Protein AF-0000000076528195 (afdb_homodimer)

Secondary structure (DSSP, 8-state):
--HHHHHHHHHHT--SSTT-TTS-HHHHHHHHHHHHHHHHHHHHHHHHHHHHHTT--HHHHHHHHTS-HHHHHHHHGGGGG-/--HHHHHHHHHHT--SSTT-TTS-HHHHHHHHHHHHHHHHHHHHHHHHHHHHHTT--HHHHHHHHTS-HHHHHHHHGGGGG-

pLDDT: mean 94.86, std 10.76, range [39.53, 98.81]

Structure (mmCIF, N/CA/C/O backbone):
data_AF-0000000076528195-model_v1
#
loop_
_entity.id
_entity.type
_entity.pdbx_description
1 polymer 'Helix-turn-helix domain-containing protein'
#
loop_
_atom_site.group_PDB
_atom_site.id
_atom_site.type_symbol
_atom_site.label_atom_id
_atom_site.label_alt_id
_atom_site.label_comp_id
_atom_site.label_asym_id
_atom_site.label_entity_id
_atom_site.label_seq_id
_atom_site.pdbx_PDB_ins_code
_atom_site.Cartn_x
_atom_site.Cartn_y
_atom_site.Cartn_z
_atom_site.occupancy
_atom_site.B_iso_or_equiv
_atom_site.auth_seq_id
_atom_site.auth_comp_id
_atom_site.auth_asym_id
_atom_site.auth_atom_id
_atom_site.pdbx_PDB_model_num
ATOM 1 N N . MET A 1 1 ? -16.047 10.703 -9.758 1 84.69 1 MET A N 1
ATOM 2 C CA . MET A 1 1 ? -15.016 9.75 -9.359 1 84.69 1 MET A CA 1
ATOM 3 C C . MET A 1 1 ? -14.578 9.992 -7.922 1 84.69 1 MET A C 1
ATOM 5 O O . MET A 1 1 ? -14.328 11.133 -7.523 1 84.69 1 MET A O 1
ATOM 9 N N . SER A 1 2 ? -14.617 8.875 -7.098 1 95.75 2 SER A N 1
ATOM 10 C CA . SER A 1 2 ? -14.18 8.992 -5.715 1 95.75 2 SER A CA 1
ATOM 11 C C . SER A 1 2 ? -12.68 8.758 -5.59 1 95.75 2 SER A C 1
ATOM 13 O O . SER A 1 2 ? -12.055 8.203 -6.496 1 95.75 2 SER A O 1
ATOM 15 N N . ALA A 1 3 ? -12.125 9.266 -4.465 1 95.69 3 ALA A N 1
ATOM 16 C CA . ALA A 1 3 ? -10.711 9.023 -4.199 1 95.69 3 ALA A CA 1
ATOM 17 C C . ALA A 1 3 ? -10.398 7.527 -4.238 1 95.69 3 ALA A C 1
ATOM 19 O O . ALA A 1 3 ? -9.352 7.121 -4.758 1 95.69 3 ALA A O 1
ATOM 20 N N . ASN A 1 4 ? -11.359 6.773 -3.68 1 97.44 4 ASN A N 1
ATOM 21 C CA . ASN A 1 4 ? -11.156 5.328 -3.637 1 97.44 4 ASN A CA 1
ATOM 22 C C . ASN A 1 4 ? -11.133 4.723 -5.039 1 97.44 4 ASN A C 1
ATOM 24 O O . ASN A 1 4 ? -10.32 3.85 -5.328 1 97.44 4 ASN A O 1
ATOM 28 N N . SER A 1 5 ? -12.016 5.148 -5.848 1 97.81 5 SER A N 1
ATOM 29 C CA . SER A 1 5 ? -12.07 4.625 -7.211 1 97.81 5 SER A CA 1
ATOM 30 C C . SER A 1 5 ? -10.82 5.008 -8 1 97.81 5 SER A C 1
ATOM 32 O O . SER A 1 5 ? -10.25 4.18 -8.711 1 97.81 5 SER A O 1
ATOM 34 N N . ALA A 1 6 ? -10.375 6.289 -7.883 1 98.06 6 ALA A N 1
ATOM 35 C CA . ALA A 1 6 ? -9.156 6.738 -8.555 1 98.06 6 ALA A CA 1
ATOM 36 C C . ALA A 1 6 ? -7.938 5.977 -8.039 1 98.06 6 ALA A C 1
ATOM 38 O O . ALA A 1 6 ? -7.043 5.633 -8.82 1 98.06 6 ALA A O 1
ATOM 39 N N . ALA A 1 7 ? -7.918 5.648 -6.746 1 98.75 7 ALA A N 1
ATOM 40 C CA . ALA A 1 7 ? -6.805 4.918 -6.148 1 98.75 7 ALA A CA 1
ATOM 41 C C . ALA A 1 7 ? -6.777 3.469 -6.629 1 98.75 7 ALA A C 1
ATOM 43 O O . ALA A 1 7 ? -5.707 2.891 -6.816 1 98.75 7 ALA A O 1
ATOM 44 N N . PHE A 1 8 ? -7.988 2.936 -6.77 1 98.62 8 PHE A N 1
ATOM 45 C CA . PHE A 1 8 ? -8.07 1.572 -7.277 1 98.62 8 PHE A CA 1
ATOM 46 C C . PHE A 1 8 ? -7.461 1.478 -8.672 1 98.62 8 PHE A C 1
ATOM 48 O O . PHE A 1 8 ? -6.637 0.598 -8.938 1 98.62 8 PHE A O 1
ATOM 55 N N . ASP A 1 9 ? -7.809 2.428 -9.547 1 98.31 9 ASP A N 1
ATOM 56 C CA . ASP A 1 9 ? -7.242 2.465 -10.891 1 98.31 9 ASP A CA 1
ATOM 57 C C . ASP A 1 9 ? -5.73 2.68 -10.844 1 98.31 9 ASP A C 1
ATOM 59 O O . ASP A 1 9 ? -4.988 2.055 -11.602 1 98.31 9 ASP A O 1
ATOM 63 N N . HIS A 1 10 ? -5.32 3.516 -9.961 1 98.75 10 HIS A N 1
ATOM 64 C CA . HIS A 1 10 ? -3.902 3.832 -9.836 1 98.75 10 HIS A CA 1
ATOM 65 C C . HIS A 1 10 ? -3.105 2.615 -9.367 1 98.75 10 HIS A C 1
ATOM 67 O O . HIS A 1 10 ? -2.137 2.219 -10.023 1 98.75 10 HIS A O 1
ATOM 73 N N . VAL A 1 11 ? -3.539 1.963 -8.328 1 98.81 11 VAL A N 1
ATOM 74 C CA . VAL A 1 11 ? -2.857 0.798 -7.77 1 98.81 11 VAL A CA 1
ATOM 75 C C . VAL A 1 11 ? -2.793 -0.312 -8.812 1 98.81 11 VAL A C 1
ATOM 77 O O . VAL A 1 11 ? -1.723 -0.867 -9.078 1 98.81 11 VAL A O 1
ATOM 80 N N . ASN A 1 12 ? -3.918 -0.512 -9.453 1 98.19 12 ASN A N 1
ATOM 81 C CA . ASN A 1 12 ? -4.016 -1.65 -10.359 1 98.19 12 ASN A CA 1
ATOM 82 C C . ASN A 1 12 ? -3.416 -1.33 -11.727 1 98.19 12 ASN A C 1
ATOM 84 O O . ASN A 1 12 ? -3.227 -2.225 -12.555 1 98.19 12 ASN A O 1
ATOM 88 N N . GLY A 1 13 ? -3.014 -0.11 -11.922 1 98.06 13 GLY A N 1
ATOM 89 C CA . GLY A 1 13 ? -2.342 0.296 -13.148 1 98.06 13 GLY A CA 1
ATOM 90 C C . GLY A 1 13 ? -0.852 0.018 -13.133 1 98.06 13 GLY A C 1
ATOM 91 O O . GLY A 1 13 ? -0.178 0.155 -14.156 1 98.06 13 GLY A O 1
ATOM 92 N N . PHE A 1 14 ? -0.29 -0.34 -11.977 1 98.5 14 PHE A N 1
ATOM 93 C CA . PHE A 1 14 ? 1.124 -0.688 -11.914 1 98.5 14 PHE A CA 1
ATOM 94 C C . PHE A 1 14 ? 1.359 -2.1 -12.438 1 98.5 14 PHE A C 1
ATOM 96 O O . PHE A 1 14 ? 0.885 -3.074 -11.852 1 98.5 14 PHE A O 1
ATOM 103 N N . ARG A 1 15 ? 2.051 -2.166 -13.523 1 97.19 15 ARG A N 1
ATOM 104 C CA . ARG A 1 15 ? 2.314 -3.439 -14.18 1 97.19 15 ARG A CA 1
ATOM 105 C C . ARG A 1 15 ? 3.797 -3.59 -14.508 1 97.19 15 ARG A C 1
ATOM 107 O O . ARG A 1 15 ? 4.301 -2.953 -15.438 1 97.19 15 ARG A O 1
ATOM 114 N N . TRP A 1 16 ? 4.43 -4.398 -13.805 1 97.25 16 TRP A N 1
ATOM 115 C CA . TRP A 1 16 ? 5.859 -4.64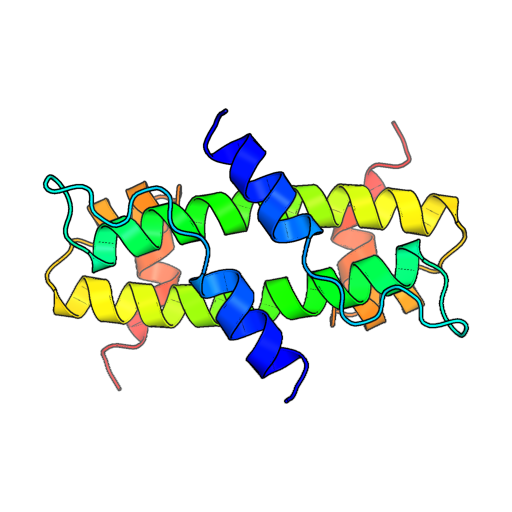5 -13.984 1 97.25 16 TRP A CA 1
ATOM 116 C C . TRP A 1 16 ? 6.113 -6.086 -14.406 1 97.25 16 TRP A C 1
ATOM 118 O O . TRP A 1 16 ? 6.871 -6.344 -15.344 1 97.25 16 TRP A O 1
ATOM 128 N N . ARG A 1 17 ? 5.445 -7.012 -13.75 1 96.69 17 ARG A N 1
ATOM 129 C CA . ARG A 1 17 ? 5.59 -8.43 -14.047 1 96.69 17 ARG A CA 1
ATOM 130 C C . ARG A 1 17 ? 4.453 -8.922 -14.938 1 96.69 17 ARG A C 1
ATOM 132 O O . ARG A 1 17 ? 4.535 -10.008 -15.523 1 96.69 17 ARG A O 1
ATOM 139 N N . GLN A 1 18 ? 3.402 -8.172 -15.008 1 94.5 18 GLN A N 1
ATOM 140 C CA . GLN A 1 18 ? 2.299 -8.594 -15.867 1 94.5 18 GLN A CA 1
ATOM 141 C C . GLN A 1 18 ? 2.748 -8.719 -17.312 1 94.5 18 GLN A C 1
ATOM 143 O O . GLN A 1 18 ? 3.488 -7.871 -17.828 1 94.5 18 GLN A O 1
ATOM 148 N N . GLY A 1 19 ? 2.396 -9.758 -17.969 1 92.69 19 GLY A N 1
ATOM 149 C CA . GLY A 1 19 ? 2.84 -10.07 -19.312 1 92.69 19 GLY A CA 1
ATOM 150 C C . GLY A 1 19 ? 3.994 -11.055 -19.344 1 92.69 19 GLY A C 1
ATOM 151 O O . GLY A 1 19 ? 4.418 -11.477 -20.422 1 92.69 19 GLY A O 1
ATOM 152 N N . ASP A 1 20 ? 4.562 -11.383 -18.203 1 94.75 20 ASP A N 1
ATOM 153 C CA . ASP A 1 20 ? 5.605 -12.406 -18.078 1 94.75 20 ASP A CA 1
ATOM 154 C C . ASP A 1 20 ? 5.051 -13.789 -18.406 1 94.75 20 ASP A C 1
ATOM 156 O O . ASP A 1 20 ? 4.203 -14.305 -17.672 1 94.75 20 ASP A O 1
ATOM 160 N N . PRO A 1 21 ? 5.469 -14.352 -19.484 1 94.31 21 PRO A N 1
ATOM 161 C CA . PRO A 1 21 ? 4.879 -15.625 -19.906 1 94.31 21 PRO A CA 1
ATOM 162 C C . PRO A 1 21 ? 5.215 -16.781 -18.969 1 94.31 21 PRO A C 1
ATOM 164 O O . PRO A 1 21 ? 4.609 -17.844 -19.062 1 94.31 21 PRO A O 1
ATOM 167 N N . SER A 1 22 ? 6.152 -16.609 -18.031 1 95.62 22 SER A N 1
ATOM 168 C CA . SER A 1 22 ? 6.551 -17.672 -17.109 1 95.62 22 SER A CA 1
ATOM 169 C C . SER A 1 22 ? 5.648 -17.719 -15.883 1 95.62 22 SER A C 1
ATOM 171 O O . SER A 1 22 ? 5.734 -18.641 -15.07 1 95.62 22 SER A O 1
ATOM 173 N N . LEU A 1 23 ? 4.738 -16.766 -15.773 1 96 23 LEU A N 1
ATOM 174 C CA . LEU A 1 23 ? 3.85 -16.656 -14.617 1 96 23 LEU A CA 1
ATOM 175 C C . LEU A 1 23 ? 2.389 -16.656 -15.062 1 96 23 LEU A C 1
ATOM 177 O O . LEU A 1 23 ? 2.057 -16.125 -16.125 1 96 23 LEU A O 1
ATOM 181 N N . ALA A 1 24 ? 1.558 -17.219 -14.188 1 95.88 24 ALA A N 1
ATOM 182 C CA . ALA A 1 24 ? 0.146 -16.875 -14.336 1 95.88 24 ALA A CA 1
ATOM 183 C C . ALA A 1 24 ? -0.077 -15.375 -14.133 1 95.88 24 ALA A C 1
ATOM 185 O O . ALA A 1 24 ? 0.576 -14.758 -13.289 1 95.88 24 ALA A O 1
ATOM 186 N N . GLU A 1 25 ? -1.05 -14.859 -14.906 1 97.12 25 GLU A N 1
ATOM 187 C CA . GLU A 1 25 ? -1.31 -13.43 -14.812 1 97.12 25 GLU A CA 1
ATOM 188 C C . GLU A 1 25 ? -1.661 -13.023 -13.383 1 97.12 25 GLU A C 1
ATOM 190 O O . GLU A 1 25 ? -1.22 -11.977 -12.906 1 97.12 25 GLU A O 1
ATOM 195 N N . SER A 1 26 ? -2.42 -13.852 -12.766 1 97.75 26 SER A N 1
ATOM 196 C CA . SER A 1 26 ? -2.814 -13.555 -11.391 1 97.75 26 SER A CA 1
ATOM 197 C C . SER A 1 26 ? -1.615 -13.594 -10.453 1 97.75 26 SER A C 1
ATOM 199 O O . SER A 1 26 ? -1.554 -12.836 -9.484 1 97.75 26 SER A O 1
ATOM 201 N N . GLU A 1 27 ? -0.693 -14.484 -10.68 1 98.19 27 GLU A N 1
ATOM 202 C CA . GLU A 1 27 ? 0.541 -14.562 -9.906 1 98.19 27 GLU A CA 1
ATOM 203 C C . GLU A 1 27 ? 1.412 -13.328 -10.125 1 98.19 27 GLU A C 1
ATOM 205 O O . GLU A 1 27 ? 1.947 -12.766 -9.172 1 98.19 27 GLU A O 1
ATOM 210 N N . ALA A 1 28 ? 1.527 -12.961 -11.391 1 98.44 28 ALA A N 1
ATOM 211 C CA . ALA A 1 28 ? 2.291 -11.758 -11.734 1 98.44 28 ALA A CA 1
ATOM 212 C C . ALA A 1 28 ? 1.718 -10.531 -11.039 1 98.44 28 ALA A C 1
ATOM 214 O O . ALA A 1 28 ? 2.465 -9.672 -10.562 1 98.44 28 ALA A O 1
ATOM 215 N N . ARG A 1 29 ? 0.402 -10.469 -11.008 1 98.62 29 ARG A N 1
ATOM 216 C CA . ARG A 1 29 ? -0.268 -9.359 -10.336 1 98.62 29 ARG A CA 1
ATOM 217 C C . ARG A 1 29 ? 0.106 -9.312 -8.859 1 98.62 29 ARG A C 1
ATOM 219 O O . ARG A 1 29 ? 0.3 -8.227 -8.305 1 98.62 29 ARG A O 1
ATOM 226 N N . LEU A 1 30 ? 0.238 -10.406 -8.25 1 98.75 30 LEU A N 1
ATOM 227 C CA . LEU A 1 30 ? 0.583 -10.453 -6.836 1 98.75 30 LEU A CA 1
ATOM 228 C C . LEU A 1 30 ? 2.008 -9.969 -6.605 1 98.75 30 LEU A C 1
ATOM 230 O O . LEU A 1 30 ? 2.287 -9.305 -5.605 1 98.75 30 LEU A O 1
ATOM 234 N N . TYR A 1 31 ? 2.92 -10.305 -7.52 1 98.62 31 TYR A N 1
ATOM 235 C CA . TYR A 1 31 ? 4.27 -9.758 -7.43 1 98.62 31 TYR A CA 1
ATOM 236 C C . TYR A 1 31 ? 4.25 -8.234 -7.484 1 98.62 31 TYR A C 1
ATOM 238 O O . TYR A 1 31 ? 4.91 -7.57 -6.684 1 98.62 31 TYR A O 1
ATOM 246 N N . ASP A 1 32 ? 3.484 -7.75 -8.438 1 98.75 32 ASP A N 1
ATOM 247 C CA . ASP A 1 32 ? 3.395 -6.305 -8.602 1 98.75 32 ASP A CA 1
ATOM 248 C C . ASP A 1 32 ? 2.814 -5.641 -7.359 1 98.75 32 ASP A C 1
ATOM 250 O O . ASP A 1 32 ? 3.338 -4.629 -6.887 1 98.75 32 ASP A O 1
ATOM 254 N N . LEU A 1 33 ? 1.794 -6.234 -6.773 1 98.81 33 LEU A N 1
ATOM 255 C CA . LEU A 1 33 ? 1.18 -5.688 -5.57 1 98.81 33 LEU A CA 1
ATOM 256 C C . LEU A 1 33 ? 2.121 -5.809 -4.375 1 98.81 33 LEU A C 1
ATOM 258 O O . LEU A 1 33 ? 2.127 -4.945 -3.494 1 98.81 33 LEU A O 1
ATOM 262 N N . GLY A 1 34 ? 2.875 -6.848 -4.352 1 98.56 34 GLY A N 1
ATOM 263 C CA . GLY A 1 34 ? 3.863 -7.012 -3.301 1 98.56 34 GLY A CA 1
ATOM 264 C C . GLY A 1 34 ? 4.906 -5.91 -3.285 1 98.56 34 GLY A C 1
ATOM 265 O O . GLY A 1 34 ? 5.25 -5.387 -2.223 1 98.56 34 GLY A O 1
ATOM 266 N N . VAL A 1 35 ? 5.398 -5.582 -4.434 1 98.56 35 VAL A N 1
ATOM 267 C CA . VAL A 1 35 ? 6.375 -4.508 -4.543 1 98.56 35 VAL A CA 1
ATOM 268 C C . VAL A 1 35 ? 5.742 -3.186 -4.121 1 98.56 35 VAL A C 1
ATOM 270 O O . VAL A 1 35 ? 6.359 -2.395 -3.404 1 98.56 35 VAL A O 1
ATOM 273 N N . LEU A 1 36 ? 4.488 -2.971 -4.551 1 98.81 36 LEU A N 1
ATOM 274 C CA . LEU A 1 36 ? 3.791 -1.755 -4.148 1 98.81 36 LEU A CA 1
ATOM 275 C C . LEU A 1 36 ? 3.625 -1.698 -2.633 1 98.81 36 LEU A C 1
ATOM 277 O O . LEU A 1 36 ? 3.775 -0.635 -2.025 1 98.81 36 LEU A O 1
ATOM 281 N N . ARG A 1 37 ? 3.291 -2.818 -2.062 1 98.56 37 ARG A N 1
ATOM 282 C CA . ARG A 1 37 ? 3.123 -2.873 -0.614 1 98.56 37 ARG A CA 1
ATOM 283 C C . ARG A 1 37 ? 4.391 -2.426 0.102 1 98.56 37 ARG A C 1
ATOM 285 O O . ARG A 1 37 ? 4.34 -1.591 1.008 1 98.56 37 ARG A O 1
ATOM 292 N N . SER A 1 38 ? 5.492 -2.961 -0.326 1 97.81 38 SER A N 1
ATOM 293 C CA . SER A 1 38 ? 6.77 -2.625 0.293 1 97.81 38 SER A CA 1
ATOM 294 C C . SER A 1 38 ? 7.094 -1.145 0.118 1 97.81 38 SER A C 1
ATOM 296 O O . SER A 1 38 ? 7.512 -0.479 1.068 1 97.81 38 SER A O 1
ATOM 298 N N . VAL A 1 39 ? 6.922 -0.623 -1.024 1 98.56 39 VAL A N 1
ATOM 299 C CA . VAL A 1 39 ? 7.258 0.761 -1.339 1 98.56 39 VAL A CA 1
ATOM 300 C C . VAL A 1 39 ? 6.285 1.704 -0.634 1 98.56 39 VAL A C 1
ATOM 302 O O . VAL A 1 39 ? 6.68 2.779 -0.174 1 98.56 39 VAL A O 1
ATOM 305 N N . LEU A 1 40 ? 5.008 1.317 -0.588 1 98.81 40 LEU A N 1
ATOM 306 C CA . LEU A 1 40 ? 4.027 2.137 0.113 1 98.81 40 LEU A CA 1
ATOM 307 C C . LEU A 1 40 ? 4.379 2.264 1.591 1 98.81 40 LEU A C 1
ATOM 309 O O . LEU A 1 40 ? 4.312 3.357 2.158 1 98.81 40 LEU A O 1
ATOM 313 N N . GLU A 1 41 ? 4.77 1.201 2.213 1 97.94 41 GLU A N 1
ATOM 314 C CA . GLU A 1 41 ? 5.199 1.239 3.609 1 97.94 41 GLU A CA 1
ATOM 315 C C . GLU A 1 41 ? 6.371 2.195 3.799 1 97.94 41 GLU A C 1
ATOM 317 O O . GLU A 1 41 ? 6.387 2.988 4.742 1 97.94 41 GLU A O 1
ATOM 322 N N . GLU A 1 42 ? 7.352 2.15 2.949 1 98.38 42 GLU A N 1
ATOM 323 C CA . GLU A 1 42 ? 8.492 3.061 2.988 1 98.38 42 GLU A CA 1
ATOM 324 C C . GLU A 1 42 ? 8.055 4.508 2.777 1 98.38 42 GLU A C 1
ATOM 326 O O . GLU A 1 42 ? 8.523 5.41 3.477 1 98.38 42 GLU A O 1
ATOM 331 N N . SER A 1 43 ? 7.195 4.699 1.794 1 98.69 43 SER A N 1
ATOM 332 C CA . SER A 1 43 ? 6.707 6.039 1.48 1 98.69 43 SER A CA 1
ATOM 333 C C . SER A 1 43 ? 5.961 6.645 2.662 1 98.69 43 SER A C 1
ATOM 335 O O . SER A 1 43 ? 6.086 7.844 2.936 1 98.69 43 SER A O 1
ATOM 337 N N . VAL A 1 44 ? 5.152 5.824 3.338 1 98.75 44 VAL A N 1
ATOM 338 C CA . VAL A 1 44 ? 4.414 6.305 4.5 1 98.75 44 VAL A CA 1
ATOM 339 C C . VAL A 1 44 ? 5.395 6.719 5.598 1 98.75 44 VAL A C 1
ATOM 341 O O . VAL A 1 44 ? 5.23 7.77 6.223 1 98.75 44 VAL A O 1
ATOM 344 N N . GLU A 1 45 ? 6.43 5.949 5.84 1 98.25 45 GLU A N 1
ATOM 345 C CA . GLU A 1 45 ? 7.434 6.289 6.848 1 98.25 45 GLU A CA 1
ATOM 346 C C . GLU A 1 45 ? 8.086 7.633 6.543 1 98.25 45 GLU A C 1
ATOM 348 O O . GLU A 1 45 ? 8.227 8.477 7.434 1 98.25 45 GLU A O 1
ATOM 353 N N . ILE A 1 46 ? 8.43 7.836 5.328 1 98.25 46 ILE A N 1
ATOM 354 C CA . ILE A 1 46 ? 9.062 9.078 4.895 1 98.25 46 ILE A CA 1
ATOM 355 C C . ILE A 1 46 ? 8.086 10.242 5.059 1 98.25 46 ILE A C 1
ATOM 357 O O . ILE A 1 46 ? 8.453 11.297 5.578 1 98.25 46 ILE A O 1
ATOM 361 N N . ALA A 1 47 ? 6.852 9.984 4.672 1 98.56 47 ALA A N 1
ATOM 362 C CA . ALA A 1 47 ? 5.824 11.023 4.738 1 98.56 47 ALA A CA 1
ATOM 363 C C . ALA A 1 47 ? 5.527 11.406 6.188 1 98.56 47 ALA A C 1
ATOM 365 O O . ALA A 1 47 ? 5.266 12.57 6.484 1 98.56 47 ALA A O 1
ATOM 366 N N . VAL A 1 48 ? 5.539 10.414 7.059 1 98.56 48 VAL A N 1
ATOM 367 C CA . VAL A 1 48 ? 5.309 10.695 8.469 1 98.56 48 VAL A CA 1
ATOM 368 C C . VAL A 1 48 ? 6.426 11.586 9.008 1 98.56 48 V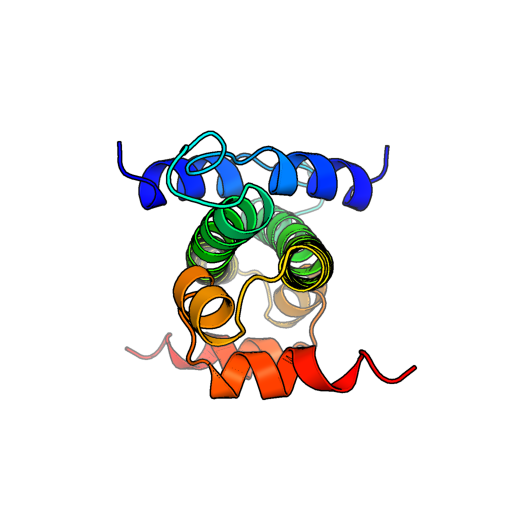AL A C 1
ATOM 370 O O . VAL A 1 48 ? 6.164 12.57 9.695 1 98.56 48 VAL A O 1
ATOM 373 N N . ALA A 1 49 ? 7.652 11.289 8.688 1 97.88 49 ALA A N 1
ATOM 374 C CA . ALA A 1 49 ? 8.789 12.094 9.117 1 97.88 49 ALA A CA 1
ATOM 375 C C . ALA A 1 49 ? 8.68 13.523 8.594 1 97.88 49 ALA A C 1
ATOM 377 O O . ALA A 1 49 ? 8.906 14.484 9.336 1 97.88 49 ALA A O 1
ATOM 378 N N . ASP A 1 50 ? 8.297 13.625 7.383 1 98.06 50 ASP A N 1
ATOM 379 C CA . ASP A 1 50 ? 8.125 14.938 6.777 1 98.06 50 ASP A CA 1
ATOM 380 C C . ASP A 1 50 ? 7.023 15.727 7.48 1 98.06 50 ASP A C 1
ATOM 382 O O . ASP A 1 50 ? 7.176 16.922 7.734 1 98.06 50 ASP A O 1
ATOM 386 N N . ALA A 1 51 ? 5.926 15.023 7.746 1 98.44 51 ALA A N 1
ATOM 387 C CA . ALA A 1 51 ? 4.801 15.664 8.414 1 98.44 51 ALA A CA 1
ATOM 388 C C . ALA A 1 51 ? 5.191 16.141 9.812 1 98.44 51 ALA A C 1
ATOM 390 O O . ALA A 1 51 ? 4.84 17.25 10.219 1 98.44 51 ALA A O 1
ATOM 391 N N . ARG A 1 52 ? 5.918 15.344 10.453 1 98.06 52 ARG A N 1
ATOM 392 C CA . ARG A 1 52 ? 6.387 15.727 11.781 1 98.06 52 ARG A CA 1
ATOM 393 C C . ARG A 1 52 ? 7.293 16.953 11.711 1 98.06 52 ARG A C 1
ATOM 395 O O . ARG A 1 52 ? 7.156 17.875 12.516 1 98.06 52 ARG A O 1
ATOM 402 N N . ALA A 1 53 ? 8.156 16.938 10.742 1 97 53 ALA A N 1
ATOM 403 C CA . ALA A 1 53 ? 9.062 18.062 10.547 1 97 53 ALA A CA 1
ATOM 404 C C . ALA A 1 53 ? 8.281 19.344 10.25 1 97 5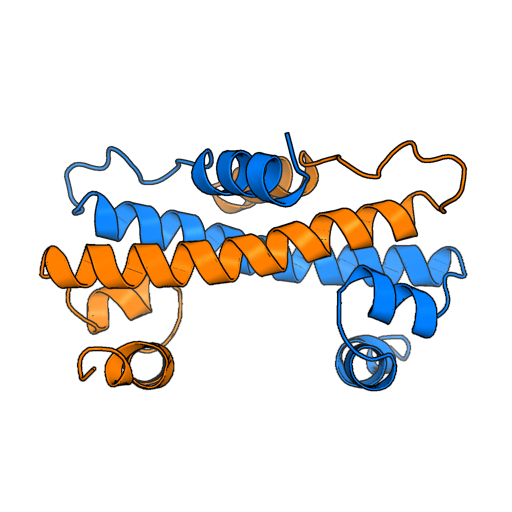3 ALA A C 1
ATOM 406 O O . ALA A 1 53 ? 8.703 20.438 10.641 1 97 53 ALA A O 1
ATOM 407 N N . ASP A 1 54 ? 7.105 19.156 9.711 1 97 54 ASP A N 1
ATOM 408 C CA . ASP A 1 54 ? 6.254 20.281 9.336 1 97 54 ASP A CA 1
ATOM 409 C C . ASP A 1 54 ? 5.328 20.672 10.484 1 97 54 ASP A C 1
ATOM 411 O O . ASP A 1 54 ? 4.484 21.562 10.328 1 97 54 ASP A O 1
ATOM 415 N N . GLY A 1 55 ? 5.461 19.906 11.57 1 97.06 55 GLY A N 1
ATOM 416 C CA . GLY A 1 55 ? 4.688 20.266 12.75 1 97.06 55 GLY A CA 1
ATOM 417 C C . GLY A 1 55 ? 3.314 19.609 12.773 1 97.06 55 GLY A C 1
ATOM 418 O O . GLY A 1 55 ? 2.488 19.938 13.633 1 97.06 55 GLY A O 1
ATOM 419 N N . VAL A 1 56 ? 3.08 18.797 11.859 1 98.19 56 VAL A N 1
ATOM 420 C CA . VAL A 1 56 ? 1.804 18.094 11.883 1 98.19 56 VAL A CA 1
ATOM 421 C C . VAL A 1 56 ? 1.72 17.203 13.125 1 98.19 56 VAL A C 1
ATOM 423 O O . VAL A 1 56 ? 2.676 16.5 13.461 1 98.19 56 VAL A O 1
ATOM 426 N N . THR A 1 57 ? 0.555 17.25 13.789 1 97.81 57 THR A N 1
ATOM 427 C CA . THR A 1 57 ? 0.42 16.531 15.055 1 97.81 57 THR A CA 1
ATOM 428 C C . THR A 1 57 ? 0.216 15.039 14.805 1 97.81 57 THR A C 1
ATOM 430 O O . THR A 1 57 ? -0.245 14.641 13.734 1 97.81 57 THR A O 1
ATOM 433 N N . TRP A 1 58 ? 0.525 14.25 15.742 1 97.88 58 TRP A N 1
ATOM 434 C CA . TRP A 1 58 ? 0.263 12.82 15.688 1 97.88 58 TRP A CA 1
ATOM 435 C C . TRP A 1 58 ? -1.224 12.547 15.484 1 97.88 58 TRP A C 1
ATOM 437 O O . TRP A 1 58 ? -1.598 11.586 14.797 1 97.88 58 TRP A O 1
ATOM 447 N N . ALA A 1 59 ? -2.055 13.367 16.078 1 98.06 59 ALA A N 1
ATOM 448 C CA . ALA A 1 59 ? -3.498 13.219 15.906 1 98.06 59 ALA A CA 1
ATOM 449 C C . ALA A 1 59 ? -3.896 13.375 14.445 1 98.06 59 ALA A C 1
ATOM 451 O O . ALA A 1 59 ? -4.656 12.562 13.906 1 98.06 59 ALA A O 1
ATOM 452 N N . LYS A 1 60 ? -3.34 14.352 13.836 1 98.12 60 LYS A N 1
ATOM 453 C CA . LYS A 1 60 ? -3.637 14.609 12.43 1 98.12 60 LYS A CA 1
ATOM 454 C C . LYS A 1 60 ? -3.061 13.516 11.539 1 98.12 60 LYS A C 1
ATOM 456 O O . LYS A 1 60 ? -3.676 13.133 10.539 1 98.12 60 LYS A O 1
ATOM 461 N N . ILE A 1 61 ? -1.868 13.062 11.891 1 98.56 61 ILE A N 1
ATOM 462 C CA . ILE A 1 61 ? -1.253 11.969 11.141 1 98.56 61 ILE A CA 1
ATOM 463 C C . ILE A 1 61 ? -2.115 10.719 11.25 1 98.56 61 ILE A C 1
ATOM 465 O O . ILE A 1 61 ? -2.365 10.039 10.25 1 98.56 61 ILE A O 1
ATOM 469 N N . GLY A 1 62 ? -2.59 10.359 12.414 1 98.5 62 GLY A N 1
ATOM 470 C CA . GLY A 1 62 ? -3.506 9.242 12.586 1 98.5 62 GLY A CA 1
ATOM 471 C C . GLY A 1 62 ? -4.758 9.359 11.734 1 98.5 62 GLY A C 1
ATOM 472 O O . GLY A 1 62 ? -5.156 8.406 11.07 1 98.5 62 GLY A O 1
ATOM 473 N N . ASP A 1 63 ? -5.359 10.57 11.742 1 97.88 63 ASP A N 1
ATOM 474 C CA . ASP A 1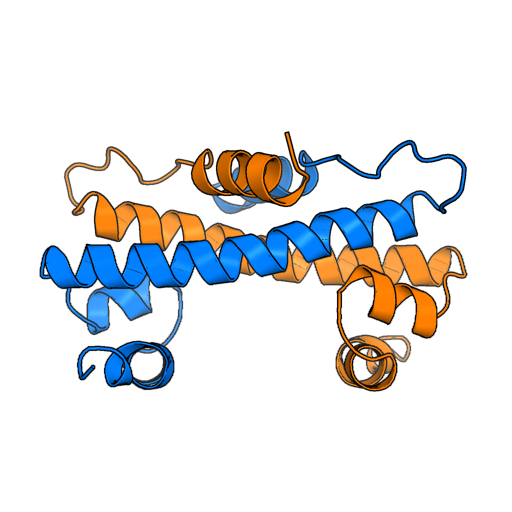 63 ? -6.551 10.844 10.945 1 97.88 63 ASP A CA 1
ATOM 475 C C . ASP A 1 63 ? -6.277 10.617 9.461 1 97.88 63 ASP A C 1
ATOM 477 O O . ASP A 1 63 ? -7.059 9.961 8.773 1 97.88 63 ASP A O 1
ATOM 481 N N . ALA A 1 64 ? -5.203 11.109 9.023 1 98.12 64 ALA A N 1
ATOM 482 C CA . ALA A 1 64 ? -4.848 11.008 7.609 1 98.12 64 ALA A CA 1
ATOM 483 C C . ALA A 1 64 ? -4.656 9.555 7.191 1 98.12 64 ALA A C 1
ATOM 485 O O . ALA A 1 64 ? -5.043 9.156 6.09 1 98.12 64 ALA A O 1
ATOM 486 N N . LEU A 1 65 ? -4.109 8.797 8.047 1 98.38 65 LEU A N 1
ATOM 487 C CA . LEU A 1 65 ? -3.797 7.406 7.73 1 98.38 65 LEU A CA 1
ATOM 488 C C . LEU A 1 65 ? -4.965 6.496 8.094 1 98.38 65 LEU A C 1
ATOM 490 O O . LEU A 1 65 ? -4.953 5.305 7.77 1 98.38 65 LEU A O 1
ATOM 494 N N . GLY A 1 66 ? -5.941 7.008 8.703 1 97.69 66 GLY A N 1
ATOM 495 C CA . GLY A 1 66 ? -7.113 6.23 9.07 1 97.69 66 GLY A CA 1
ATOM 496 C C . GLY A 1 66 ? -6.875 5.316 10.258 1 97.69 66 GLY A C 1
ATOM 497 O O . GLY A 1 66 ? -7.43 4.219 10.328 1 97.69 66 GLY A O 1
ATOM 498 N N . VAL A 1 67 ? -5.953 5.676 11.133 1 97.62 67 VAL A N 1
ATOM 499 C CA . VAL A 1 67 ? -5.676 4.922 12.352 1 97.62 67 VAL A CA 1
ATOM 500 C C . VAL A 1 67 ? -5.715 5.855 13.555 1 97.62 67 VAL A C 1
ATOM 502 O O . VAL A 1 67 ? -5.777 7.074 13.406 1 97.62 67 VAL A O 1
ATOM 505 N N . THR A 1 68 ? -5.742 5.312 14.688 1 97.5 68 THR A N 1
ATOM 506 C CA . THR A 1 68 ? -5.773 6.137 15.891 1 97.5 68 THR A CA 1
ATOM 507 C C . THR A 1 68 ? -4.418 6.793 16.125 1 97.5 68 THR A C 1
ATOM 509 O O . THR A 1 68 ? -3.387 6.277 15.695 1 97.5 68 THR A O 1
ATOM 512 N N . HIS A 1 69 ? -4.449 7.875 16.859 1 95.12 69 HIS A N 1
ATOM 513 C CA . HIS A 1 69 ? -3.219 8.586 17.203 1 95.12 69 HIS A CA 1
ATOM 514 C C . HIS A 1 69 ? -2.254 7.684 17.969 1 95.12 69 HIS A C 1
ATOM 516 O O . HIS A 1 69 ? -1.045 7.719 17.734 1 95.12 69 HIS A O 1
ATOM 522 N N . GLN A 1 70 ? -2.777 6.781 18.797 1 97.31 70 GLN A N 1
ATOM 523 C CA . GLN A 1 70 ? -1.926 5.879 19.562 1 97.31 70 GLN A CA 1
ATOM 524 C C . GLN A 1 70 ? -1.222 4.879 18.656 1 97.31 70 GLN A C 1
ATOM 526 O O . GLN A 1 70 ? -0.056 4.543 18.875 1 97.31 70 GLN A O 1
ATOM 531 N N . ALA A 1 71 ? -1.938 4.453 17.688 1 97.5 71 ALA A N 1
ATOM 532 C CA . ALA A 1 71 ? -1.389 3.48 16.734 1 97.5 71 ALA A CA 1
ATOM 533 C C . ALA A 1 71 ? -0.233 4.082 15.945 1 97.5 71 ALA A C 1
ATOM 535 O O . ALA A 1 71 ? 0.771 3.41 15.695 1 97.5 71 ALA A O 1
ATOM 536 N N . VAL A 1 72 ? -0.349 5.332 15.594 1 97.31 72 VAL A N 1
ATOM 537 C CA . VAL A 1 72 ? 0.709 5.949 14.797 1 97.31 72 VAL A CA 1
ATOM 538 C C . VAL A 1 72 ? 1.938 6.188 15.672 1 97.31 72 VAL A C 1
ATOM 540 O O . VAL A 1 72 ? 3.068 5.957 15.242 1 97.31 72 VAL A O 1
ATOM 543 N N . ILE A 1 73 ? 1.705 6.699 16.906 1 96.88 73 ILE A N 1
ATOM 544 C CA . ILE A 1 73 ? 2.82 6.934 17.812 1 96.88 73 ILE A CA 1
ATOM 545 C C . ILE A 1 73 ? 3.572 5.625 18.047 1 96.88 73 ILE A C 1
ATOM 547 O O . ILE A 1 73 ? 4.805 5.59 18 1 96.88 73 ILE A O 1
ATOM 551 N N . LYS A 1 74 ? 2.848 4.652 18.297 1 96.81 74 LYS A N 1
ATOM 552 C CA . LYS A 1 74 ? 3.443 3.342 18.547 1 96.81 74 LYS A CA 1
ATOM 553 C C . LYS A 1 74 ? 4.316 2.904 17.375 1 96.81 74 LYS A C 1
ATOM 555 O O . LYS A 1 74 ? 5.402 2.359 17.562 1 96.81 74 LYS A O 1
ATOM 560 N N . ARG A 1 75 ? 3.891 3.234 16.234 1 96.44 75 ARG A N 1
ATOM 561 C CA . ARG A 1 75 ? 4.555 2.725 15.031 1 96.44 75 ARG A CA 1
ATOM 562 C C . ARG A 1 75 ? 5.695 3.645 14.609 1 96.44 75 ARG A C 1
ATOM 564 O O . ARG A 1 75 ? 6.73 3.178 14.133 1 96.44 75 ARG A O 1
ATOM 571 N N . TYR A 1 76 ? 5.512 4.871 14.812 1 96.44 76 TYR A N 1
ATOM 572 C CA . TYR A 1 76 ? 6.438 5.781 14.148 1 96.44 76 TYR A CA 1
ATOM 573 C C . TYR A 1 76 ? 7.117 6.699 15.1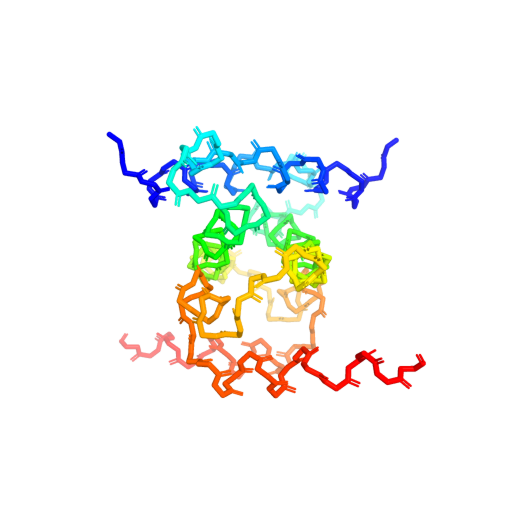64 1 96.44 76 TYR A C 1
ATOM 575 O O . TYR A 1 76 ? 8.047 7.43 14.812 1 96.44 76 TYR A O 1
ATOM 583 N N . GLY A 1 77 ? 6.562 6.828 16.312 1 92.94 77 GLY A N 1
ATOM 584 C CA . GLY A 1 77 ? 7.02 7.805 17.297 1 92.94 77 GLY A CA 1
ATOM 585 C C . GLY A 1 77 ? 8.391 7.488 17.859 1 92.94 77 GLY A C 1
ATOM 586 O O . GLY A 1 77 ? 9.047 8.352 18.438 1 92.94 77 GLY A O 1
ATOM 587 N N . ARG A 1 78 ? 8.82 6.258 17.984 1 81.62 78 ARG A N 1
ATOM 588 C CA . ARG A 1 78 ? 10.055 5.852 18.656 1 81.62 78 ARG A CA 1
ATOM 589 C C . ARG A 1 78 ? 11.273 6.18 17.797 1 81.62 78 ARG A C 1
ATOM 591 O O . ARG A 1 78 ? 12.391 6.254 18.312 1 81.62 78 ARG A O 1
ATOM 598 N N . GLY A 1 79 ? 11.258 6.344 16.516 1 62.53 79 GLY A N 1
ATOM 599 C CA . GLY A 1 79 ? 12.422 6.551 15.664 1 62.53 79 GLY A CA 1
ATOM 600 C C . GLY A 1 79 ? 13 7.949 15.781 1 62.53 79 GLY A C 1
ATOM 601 O O . GLY A 1 79 ? 14.055 8.234 15.211 1 62.53 79 GLY A O 1
ATOM 602 N N . GLY A 1 80 ? 12.312 8.945 16.25 1 51.41 80 GLY A N 1
ATOM 603 C CA . GLY A 1 80 ? 12.938 10.25 16.406 1 51.41 80 GLY A CA 1
ATOM 604 C C . GLY A 1 80 ? 14.117 10.227 17.359 1 51.41 80 GLY A C 1
ATOM 605 O O . GLY A 1 80 ? 14.828 11.227 17.5 1 51.41 80 GLY A O 1
ATOM 606 N N . GLY A 1 81 ? 14.328 9.195 18.172 1 44.5 81 GLY A N 1
ATOM 607 C CA . GLY A 1 81 ? 15.445 9.25 19.109 1 44.5 81 GLY A CA 1
ATOM 608 C C . GLY A 1 81 ? 16.734 8.719 18.516 1 44.5 81 GLY A C 1
ATOM 609 O O . GLY A 1 81 ? 17.703 8.469 19.25 1 44.5 81 GLY A O 1
ATOM 610 N N . ARG A 1 82 ? 16.797 8.445 17.266 1 39.53 82 ARG A N 1
ATOM 611 C CA . ARG A 1 82 ? 18.203 8.141 17.094 1 39.53 82 ARG A CA 1
ATOM 612 C C . ARG A 1 82 ? 19.047 9.414 17.031 1 39.53 82 ARG A C 1
ATOM 614 O O . ARG A 1 82 ? 18.562 10.453 16.578 1 39.53 82 ARG A O 1
ATOM 621 N N . MET B 1 1 ? 16.172 1.167 -14.75 1 83.81 1 MET B N 1
ATOM 622 C CA . MET B 1 1 ? 15.133 1.399 -13.758 1 83.81 1 MET B CA 1
ATOM 623 C C . MET B 1 1 ? 14.711 0.092 -13.094 1 83.81 1 MET B C 1
ATOM 625 O O . MET B 1 1 ? 14.469 -0.906 -13.773 1 83.81 1 MET B O 1
ATOM 629 N N . SER B 1 2 ? 14.75 0.098 -11.703 1 95.62 2 SER B N 1
ATOM 630 C CA . SER B 1 2 ? 14.32 -1.095 -10.984 1 95.62 2 SER B CA 1
ATOM 631 C C . SER B 1 2 ? 12.828 -1.062 -10.695 1 95.62 2 SER B C 1
ATOM 633 O O . SER B 1 2 ? 12.195 -0.005 -10.773 1 95.62 2 SER B O 1
ATOM 635 N N . ALA B 1 3 ? 12.289 -2.277 -10.438 1 95.44 3 ALA B N 1
ATOM 636 C CA . ALA B 1 3 ? 10.875 -2.354 -10.07 1 95.44 3 ALA B CA 1
ATOM 637 C C . ALA B 1 3 ? 10.562 -1.442 -8.891 1 95.44 3 ALA B C 1
ATOM 639 O O . ALA B 1 3 ? 9.516 -0.79 -8.859 1 95.44 3 ALA B O 1
ATOM 640 N N . ASN B 1 4 ? 11.547 -1.448 -7.957 1 97.31 4 ASN B N 1
ATOM 641 C CA . ASN B 1 4 ? 11.344 -0.634 -6.762 1 97.31 4 ASN B CA 1
ATOM 642 C C . ASN B 1 4 ? 11.32 0.854 -7.098 1 97.31 4 ASN B C 1
ATOM 644 O O . ASN B 1 4 ? 10.5 1.602 -6.555 1 97.31 4 ASN B O 1
ATOM 648 N N . SER B 1 5 ? 12.18 1.267 -7.934 1 97.75 5 SER B N 1
ATOM 649 C CA . SER B 1 5 ? 12.219 2.674 -8.312 1 97.75 5 SER B CA 1
ATOM 650 C C . SER B 1 5 ? 10.961 3.078 -9.078 1 97.75 5 SER B C 1
ATOM 652 O O . SER B 1 5 ? 10.391 4.141 -8.828 1 97.75 5 SER B O 1
ATOM 654 N N . ALA B 1 6 ? 10.516 2.227 -10.031 1 98.06 6 ALA B N 1
ATOM 655 C CA . ALA B 1 6 ? 9.289 2.492 -10.773 1 98.06 6 ALA B CA 1
ATOM 656 C C . ALA B 1 6 ? 8.078 2.521 -9.852 1 98.06 6 ALA B C 1
ATOM 658 O O . ALA B 1 6 ? 7.172 3.344 -10.023 1 98.06 6 ALA B O 1
ATOM 659 N N . ALA B 1 7 ? 8.078 1.669 -8.82 1 98.75 7 ALA B N 1
ATOM 660 C CA . ALA B 1 7 ? 6.977 1.61 -7.863 1 98.75 7 ALA B CA 1
ATOM 661 C C . ALA B 1 7 ? 6.949 2.852 -6.977 1 98.75 7 ALA B C 1
ATOM 663 O O . ALA B 1 7 ? 5.875 3.338 -6.609 1 98.75 7 ALA B O 1
ATOM 664 N N . PHE B 1 8 ? 8.156 3.305 -6.641 1 98.62 8 PHE B N 1
ATOM 665 C CA . PHE B 1 8 ? 8.234 4.523 -5.844 1 98.62 8 PHE B CA 1
ATOM 666 C C . PHE B 1 8 ? 7.613 5.699 -6.586 1 98.62 8 PHE B C 1
ATOM 668 O O . PHE B 1 8 ? 6.793 6.43 -6.023 1 98.62 8 PHE B O 1
ATOM 675 N N . ASP B 1 9 ? 7.941 5.832 -7.879 1 98.31 9 ASP B N 1
ATOM 676 C CA . ASP B 1 9 ? 7.363 6.891 -8.703 1 98.31 9 ASP B CA 1
ATOM 677 C C . ASP B 1 9 ? 5.852 6.723 -8.836 1 98.31 9 ASP B C 1
ATOM 679 O O . ASP B 1 9 ? 5.105 7.699 -8.773 1 98.31 9 ASP B O 1
ATOM 683 N N . HIS B 1 10 ? 5.441 5.508 -8.977 1 98.69 10 HIS B N 1
ATOM 684 C CA . HIS B 1 10 ? 4.023 5.211 -9.148 1 98.69 10 HIS B CA 1
ATOM 685 C C . HIS B 1 10 ? 3.238 5.559 -7.883 1 98.69 10 HIS B C 1
ATOM 687 O O . HIS B 1 10 ? 2.266 6.312 -7.941 1 98.69 10 HIS B O 1
ATOM 693 N N . VAL B 1 11 ? 3.693 5.117 -6.738 1 98.81 11 VAL B N 1
ATOM 694 C CA . VAL B 1 11 ? 3.023 5.352 -5.465 1 98.81 11 VAL B CA 1
ATOM 695 C C . VAL B 1 11 ? 2.957 6.852 -5.188 1 98.81 11 VAL B C 1
ATOM 697 O O . VAL B 1 11 ? 1.887 7.387 -4.883 1 98.81 11 VAL B O 1
ATOM 700 N N . ASN B 1 12 ? 4.07 7.48 -5.41 1 98.19 12 ASN B N 1
ATOM 701 C CA . ASN B 1 12 ? 4.168 8.883 -5.027 1 98.19 12 ASN B CA 1
ATOM 702 C C . ASN B 1 12 ? 3.562 9.797 -6.094 1 98.19 12 ASN B C 1
ATOM 704 O O . ASN B 1 12 ? 3.379 10.992 -5.859 1 98.19 12 ASN B O 1
ATOM 708 N N . GLY B 1 13 ? 3.146 9.234 -7.188 1 98.12 13 GLY B N 1
ATOM 709 C CA . GLY B 1 13 ? 2.471 9.984 -8.234 1 98.12 13 GLY B CA 1
ATOM 710 C C . GLY B 1 13 ? 0.981 10.133 -8 1 98.12 13 GLY B C 1
ATOM 711 O O . GLY B 1 13 ? 0.306 10.883 -8.711 1 98.12 13 GLY B O 1
ATOM 712 N N . PHE B 1 14 ? 0.428 9.406 -7.031 1 98.5 14 PHE B N 1
ATOM 713 C CA . PHE B 1 14 ? -0.985 9.562 -6.703 1 98.5 14 PHE B CA 1
ATOM 714 C C . PHE B 1 14 ? -1.217 10.82 -5.871 1 98.5 14 PHE B C 1
ATOM 716 O O . PHE B 1 14 ? -0.739 10.914 -4.738 1 98.5 14 PHE B O 1
ATOM 723 N N . ARG B 1 15 ? -1.913 11.727 -6.453 1 97.25 15 ARG B N 1
ATOM 724 C CA . ARG B 1 15 ? -2.18 13.016 -5.816 1 97.25 15 ARG B CA 1
ATOM 725 C C . ARG B 1 15 ? -3.662 13.359 -5.879 1 97.25 15 ARG B C 1
ATOM 727 O O . ARG B 1 15 ? -4.176 13.719 -6.938 1 97.25 15 ARG B O 1
ATOM 734 N N . TRP B 1 16 ? -4.289 13.273 -4.801 1 97.38 16 TRP B N 1
ATOM 735 C CA . TRP B 1 16 ? -5.719 13.555 -4.703 1 97.38 16 TRP B CA 1
ATOM 736 C C . TRP B 1 16 ? -5.977 14.742 -3.785 1 97.38 16 TRP B C 1
ATOM 738 O O . TRP B 1 16 ? -6.754 15.641 -4.125 1 97.38 16 TRP B O 1
ATOM 748 N N . ARG B 1 17 ? -5.289 14.773 -2.67 1 96.75 17 ARG B N 1
ATOM 749 C CA . ARG B 1 17 ? -5.434 15.852 -1.701 1 96.75 17 ARG B CA 1
ATOM 750 C C . ARG B 1 17 ? -4.301 16.859 -1.834 1 96.75 17 ARG B C 1
ATOM 752 O O . ARG B 1 17 ? -4.391 17.969 -1.307 1 96.75 17 ARG B O 1
ATOM 759 N N . GLN B 1 18 ? -3.27 16.484 -2.504 1 94.69 18 GLN B N 1
ATOM 760 C CA . GLN B 1 18 ? -2.176 17.438 -2.676 1 94.69 18 GLN B CA 1
ATOM 761 C C . GLN B 1 18 ? -2.641 18.688 -3.422 1 94.69 18 GLN B C 1
ATOM 763 O O . GLN B 1 18 ? -3.389 18.5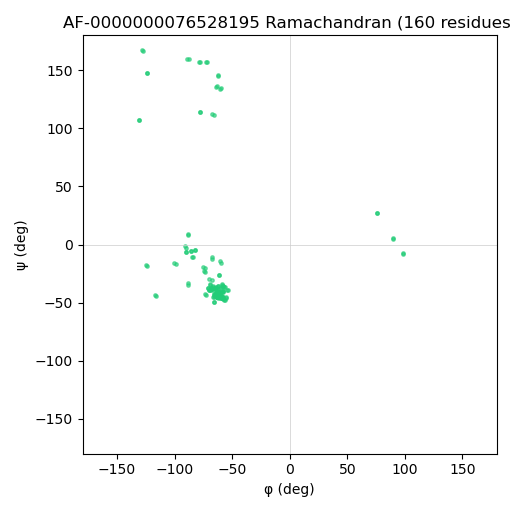94 -4.398 1 94.69 18 GLN B O 1
ATOM 768 N N . GLY B 1 19 ? -2.299 19.812 -2.957 1 92.75 19 GLY B N 1
ATOM 769 C CA . GLY B 1 19 ? -2.756 21.094 -3.496 1 92.75 19 GLY B CA 1
ATOM 770 C C . GLY B 1 19 ? -3.906 21.688 -2.713 1 92.75 19 GLY B C 1
ATOM 771 O O . GLY B 1 19 ? -4.344 22.812 -3 1 92.75 19 GLY B O 1
ATOM 772 N N . ASP B 1 20 ? -4.453 20.953 -1.768 1 94.88 20 ASP B N 1
ATOM 773 C CA . ASP B 1 20 ? -5.484 21.469 -0.87 1 94.88 20 ASP B CA 1
ATOM 774 C C . ASP B 1 20 ? -4.926 22.531 0.059 1 94.88 20 ASP B C 1
ATOM 776 O O . ASP B 1 20 ? -4.074 22.25 0.902 1 94.88 20 ASP B O 1
ATOM 780 N N . PRO B 1 21 ? -5.352 23.734 -0.119 1 94.44 21 PRO B N 1
ATOM 781 C CA . PRO B 1 21 ? -4.766 24.828 0.648 1 94.44 21 PRO B CA 1
ATOM 782 C C . PRO B 1 21 ? -5.086 24.75 2.139 1 94.44 21 PRO B C 1
ATOM 784 O O . PRO B 1 21 ? -4.477 25.453 2.945 1 94.44 21 PRO B O 1
ATOM 787 N N . SER B 1 22 ? -6.012 23.906 2.564 1 95.75 22 SER B N 1
ATOM 788 C CA . SER B 1 22 ? -6.398 23.781 3.967 1 95.75 22 SER B CA 1
ATOM 789 C C . SER B 1 22 ? -5.484 22.812 4.715 1 95.75 22 SER B C 1
ATOM 791 O O . SER B 1 22 ? -5.559 22.703 5.941 1 95.75 22 SER B O 1
ATOM 793 N N . LEU B 1 23 ? -4.582 22.156 4.004 1 96.19 23 LEU B N 1
ATOM 794 C CA . LEU B 1 23 ? -3.686 21.172 4.582 1 96.19 23 LEU B CA 1
ATOM 795 C C . LEU B 1 23 ? -2.229 21.531 4.312 1 96.19 23 LEU B C 1
ATOM 797 O O . LEU B 1 23 ? -1.904 22.078 3.258 1 96.19 23 LEU B O 1
ATOM 801 N N . ALA B 1 24 ? -1.385 21.156 5.277 1 96.12 24 ALA B N 1
ATOM 802 C CA . ALA B 1 24 ? 0.025 21.078 4.902 1 96.12 24 ALA B CA 1
ATOM 803 C C . ALA B 1 24 ? 0.242 20.031 3.812 1 96.12 24 ALA B C 1
ATOM 805 O O . ALA B 1 24 ? -0.406 18.984 3.812 1 96.12 24 ALA B O 1
ATOM 806 N N . GLU B 1 25 ? 1.206 20.359 2.941 1 97.31 25 GLU B N 1
ATOM 807 C CA . GLU B 1 25 ? 1.4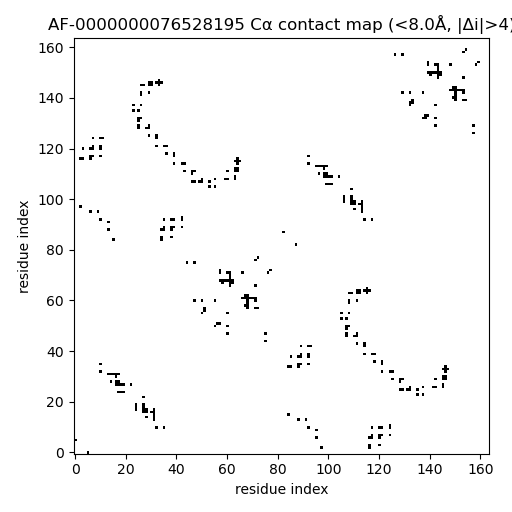65 19.438 1.84 1 97.31 25 GLU B CA 1
ATOM 808 C C . GLU B 1 25 ? 1.826 18.047 2.357 1 97.31 25 GLU B C 1
ATOM 810 O O . GLU B 1 25 ? 1.391 17.047 1.798 1 97.31 25 GLU B O 1
ATOM 815 N N . SER B 1 26 ? 2.586 18.047 3.389 1 97.94 26 SER B N 1
ATOM 816 C CA . SER B 1 26 ? 2.992 16.766 3.963 1 97.94 26 SER B CA 1
ATOM 817 C C . SER B 1 26 ? 1.8 16.016 4.559 1 97.94 26 SER B C 1
ATOM 819 O O . SER B 1 26 ? 1.745 14.789 4.52 1 97.94 26 SER B O 1
ATOM 821 N N . GLU B 1 27 ? 0.875 16.734 5.141 1 98.25 27 GLU B N 1
ATOM 822 C CA . GLU B 1 27 ? -0.353 16.141 5.668 1 98.25 27 GLU B CA 1
ATOM 823 C C . GLU B 1 27 ? -1.225 15.586 4.543 1 98.25 27 GLU B C 1
ATOM 825 O O . GLU B 1 27 ? -1.754 14.477 4.652 1 98.25 27 GLU B O 1
ATOM 830 N N . ALA B 1 28 ? -1.355 16.391 3.504 1 98.5 28 ALA B N 1
ATOM 831 C CA . ALA B 1 28 ? -2.123 15.945 2.34 1 98.5 28 ALA B CA 1
ATOM 832 C C . ALA B 1 28 ? -1.544 14.664 1.753 1 98.5 28 ALA B C 1
ATOM 834 O O . ALA B 1 28 ? -2.289 13.766 1.346 1 98.5 28 ALA B O 1
ATOM 835 N N . ARG B 1 29 ? -0.223 14.617 1.71 1 98.62 29 ARG B N 1
ATOM 836 C CA . ARG B 1 29 ? 0.449 13.422 1.211 1 98.62 29 ARG B CA 1
ATOM 837 C C . ARG B 1 29 ? 0.083 12.195 2.047 1 98.62 29 ARG B C 1
ATOM 839 O O . ARG B 1 29 ? -0.106 11.102 1.507 1 98.62 29 ARG B O 1
ATOM 846 N N . LEU B 1 30 ? -0.041 12.352 3.299 1 98.75 30 LEU B N 1
ATOM 847 C CA . LEU B 1 30 ? -0.379 11.234 4.176 1 98.75 30 LEU B CA 1
ATOM 848 C C . LEU B 1 30 ? -1.805 10.758 3.924 1 98.75 30 LEU B C 1
ATOM 850 O O . LEU B 1 30 ? -2.08 9.555 3.984 1 98.75 30 LEU B O 1
ATOM 854 N N . TYR B 1 31 ? -2.727 11.688 3.646 1 98.62 31 TYR B N 1
ATOM 855 C CA . TYR B 1 31 ? -4.074 11.289 3.268 1 98.62 31 TYR B CA 1
ATOM 856 C C . TYR B 1 31 ? -4.055 10.43 2.006 1 98.62 31 TYR B C 1
ATOM 858 O O . TYR B 1 31 ? -4.711 9.391 1.945 1 98.62 31 TYR B O 1
ATOM 866 N N . ASP B 1 32 ? -3.293 10.914 1.048 1 98.75 32 ASP B N 1
ATOM 867 C CA . ASP B 1 32 ? -3.209 10.195 -0.219 1 98.75 32 ASP B CA 1
ATOM 868 C C . ASP B 1 32 ? -2.621 8.797 -0.019 1 98.75 32 ASP B C 1
ATOM 870 O O . ASP B 1 32 ? -3.143 7.816 -0.552 1 98.75 32 ASP B O 1
ATOM 874 N N . LEU B 1 33 ? -1.602 8.688 0.798 1 98.81 33 LEU B N 1
ATOM 875 C CA . LEU B 1 33 ? -0.981 7.395 1.07 1 98.81 33 LEU B CA 1
ATOM 876 C C . LEU B 1 33 ? -1.919 6.504 1.877 1 98.81 33 LEU B C 1
ATOM 878 O O . LEU B 1 33 ? -1.922 5.281 1.703 1 98.81 33 LEU B O 1
ATOM 882 N N . GLY B 1 34 ? -2.664 7.098 2.738 1 98.62 34 GLY B N 1
ATOM 883 C CA . GLY B 1 34 ? -3.648 6.344 3.498 1 98.62 34 GLY B CA 1
ATOM 884 C C . GLY B 1 34 ? -4.695 5.676 2.625 1 98.62 34 GLY B C 1
ATOM 885 O O . GLY B 1 34 ? -5.035 4.512 2.834 1 98.62 34 GLY B O 1
ATOM 886 N N . VAL B 1 35 ? -5.191 6.406 1.682 1 98.62 35 VAL B N 1
ATOM 887 C CA . VAL B 1 35 ? -6.176 5.855 0.754 1 98.62 35 VAL B CA 1
ATOM 888 C C . VAL B 1 35 ? -5.539 4.734 -0.066 1 98.62 35 VAL B C 1
ATOM 890 O O . VAL B 1 35 ? -6.152 3.686 -0.278 1 98.62 35 VAL B O 1
ATOM 893 N N . LEU B 1 36 ? -4.289 4.957 -0.499 1 98.81 36 LEU B N 1
ATOM 894 C CA . LEU B 1 36 ? -3.594 3.916 -1.244 1 98.81 36 LEU B CA 1
ATOM 895 C C . LEU B 1 36 ? -3.424 2.66 -0.395 1 98.81 36 LEU B C 1
ATOM 897 O O . LEU B 1 36 ? -3.578 1.543 -0.893 1 98.81 36 LEU B O 1
ATOM 901 N N . ARG B 1 37 ? -3.072 2.863 0.85 1 98.56 37 ARG B N 1
ATOM 902 C CA . ARG B 1 37 ? -2.9 1.727 1.749 1 98.56 37 ARG B CA 1
ATOM 903 C C . ARG B 1 37 ? -4.168 0.882 1.814 1 98.56 37 ARG B C 1
ATOM 905 O O . ARG B 1 37 ? -4.113 -0.341 1.671 1 98.56 37 ARG B O 1
ATOM 912 N N . SER B 1 38 ? -5.273 1.548 1.991 1 97.88 38 SER B N 1
ATOM 913 C CA . SER B 1 38 ? -6.547 0.847 2.088 1 97.88 38 SER B CA 1
ATOM 914 C C . SER B 1 38 ? -6.875 0.114 0.792 1 97.88 38 SER B C 1
ATOM 916 O O . SER B 1 38 ? -7.289 -1.047 0.817 1 97.88 38 SER B O 1
ATOM 918 N N . VAL B 1 39 ? -6.711 0.734 -0.298 1 98.56 39 VAL B N 1
ATOM 919 C CA . VAL B 1 39 ? -7.055 0.169 -1.599 1 98.56 39 VAL B CA 1
ATOM 920 C C . VAL B 1 39 ? -6.082 -0.957 -1.946 1 98.56 39 VAL B C 1
ATOM 922 O O . VAL B 1 39 ? -6.477 -1.966 -2.537 1 98.56 39 VAL B O 1
ATOM 925 N N . LEU B 1 40 ? -4.805 -0.771 -1.62 1 98.81 40 LEU B N 1
ATOM 926 C CA . LEU B 1 40 ? -3.82 -1.818 -1.873 1 98.81 40 LEU B CA 1
ATOM 927 C C . LEU B 1 40 ? -4.164 -3.086 -1.097 1 98.81 40 LEU B C 1
ATOM 929 O O . LEU B 1 40 ? -4.098 -4.191 -1.642 1 98.81 40 LEU B O 1
ATOM 933 N N . GLU B 1 41 ? -4.535 -2.955 0.141 1 97.94 41 GLU B N 1
ATOM 934 C CA . GLU B 1 41 ? -4.953 -4.105 0.938 1 97.94 41 GLU B CA 1
ATOM 935 C C . GLU B 1 41 ? -6.129 -4.828 0.286 1 97.94 41 GLU B C 1
ATOM 937 O O . GLU B 1 41 ? -6.141 -6.059 0.205 1 97.94 41 GLU B O 1
ATOM 942 N N . GLU B 1 42 ? -7.117 -4.121 -0.184 1 98.38 42 GLU B N 1
ATOM 943 C CA . GLU B 1 42 ? -8.266 -4.695 -0.884 1 98.38 42 GLU B CA 1
ATOM 944 C C . GLU B 1 42 ? -7.832 -5.379 -2.178 1 98.38 42 GLU B C 1
ATOM 946 O O . GLU B 1 42 ? -8.289 -6.477 -2.488 1 98.38 42 GLU B O 1
ATOM 951 N N . SER B 1 43 ? -6.984 -4.695 -2.924 1 98.69 43 SER B N 1
ATOM 952 C CA . SER B 1 43 ? -6.508 -5.234 -4.191 1 98.69 43 SER B CA 1
ATOM 953 C C . SER B 1 43 ? -5.754 -6.543 -3.988 1 98.69 43 SER B C 1
ATOM 955 O O . SER B 1 43 ? -5.887 -7.473 -4.789 1 98.69 43 SER B O 1
ATOM 957 N N . VAL B 1 44 ? -4.93 -6.605 -2.932 1 98.75 44 VAL B N 1
ATOM 958 C CA . VAL B 1 44 ? -4.188 -7.828 -2.641 1 98.75 44 VAL B CA 1
ATOM 959 C C . VAL B 1 44 ? -5.16 -8.961 -2.316 1 98.75 44 VAL B C 1
ATOM 961 O O . VAL B 1 44 ? -5 -10.086 -2.801 1 98.75 44 VAL B O 1
ATOM 964 N N . GLU B 1 45 ? -6.188 -8.695 -1.54 1 98.19 45 GLU B N 1
ATOM 965 C CA . GLU B 1 45 ? -7.184 -9.711 -1.212 1 98.19 45 GLU B CA 1
ATOM 966 C C . GLU B 1 45 ? -7.844 -10.266 -2.473 1 98.19 45 GLU B C 1
ATOM 968 O O . GLU B 1 45 ? -7.984 -11.484 -2.623 1 98.19 45 GLU B O 1
ATOM 973 N N . ILE B 1 46 ? -8.211 -9.414 -3.352 1 98.25 46 ILE B N 1
ATOM 974 C CA . ILE B 1 46 ? -8.852 -9.797 -4.605 1 98.25 46 ILE B CA 1
ATOM 975 C C . ILE B 1 46 ? -7.875 -10.617 -5.449 1 98.25 46 ILE B C 1
ATOM 977 O O . ILE B 1 46 ? -8.242 -11.664 -5.992 1 98.25 46 ILE B O 1
ATOM 981 N N . ALA B 1 47 ? -6.641 -10.148 -5.484 1 98.56 47 ALA B N 1
ATOM 982 C CA . ALA B 1 47 ? -5.621 -10.812 -6.293 1 98.56 47 ALA B CA 1
ATOM 983 C C . ALA B 1 47 ? -5.312 -12.203 -5.746 1 98.56 47 ALA B C 1
ATOM 985 O O . ALA B 1 47 ? -5.055 -13.141 -6.512 1 98.56 47 ALA B O 1
ATOM 986 N N . VAL B 1 48 ? -5.301 -12.32 -4.426 1 98.5 48 VAL B N 1
ATOM 987 C CA . VAL B 1 48 ? -5.062 -13.625 -3.814 1 98.5 48 VAL B CA 1
ATOM 988 C C . VAL B 1 48 ? -6.18 -14.586 -4.207 1 98.5 48 VAL B C 1
ATOM 990 O O . VAL B 1 48 ? -5.918 -15.727 -4.598 1 98.5 48 VAL B O 1
ATOM 993 N N . ALA B 1 49 ? -7.418 -14.156 -4.152 1 97.81 49 ALA B N 1
ATOM 994 C CA . ALA B 1 49 ? -8.555 -14.984 -4.539 1 97.81 49 ALA B CA 1
ATOM 995 C C . ALA B 1 49 ? -8.453 -15.406 -6 1 97.81 49 ALA B C 1
ATOM 997 O O . ALA B 1 49 ? -8.68 -16.578 -6.336 1 97.81 49 ALA B O 1
ATOM 998 N N . ASP B 1 50 ? -8.086 -14.492 -6.809 1 98 50 ASP B N 1
ATOM 999 C CA . ASP B 1 50 ? -7.922 -14.781 -8.227 1 98 50 ASP B CA 1
ATOM 1000 C C . ASP B 1 50 ? -6.816 -15.812 -8.453 1 98 50 ASP B C 1
ATOM 1002 O O . ASP B 1 50 ? -6.973 -16.734 -9.266 1 98 50 ASP B O 1
ATOM 1006 N N . ALA B 1 51 ? -5.715 -15.609 -7.734 1 98.44 51 ALA B N 1
ATOM 1007 C CA . ALA B 1 51 ? -4.586 -16.531 -7.859 1 98.44 51 ALA B CA 1
ATOM 1008 C C . ALA B 1 51 ? -4.969 -17.938 -7.422 1 98.44 51 ALA B C 1
ATOM 1010 O O . ALA B 1 51 ? -4.617 -18.922 -8.078 1 98.44 51 ALA B O 1
ATOM 1011 N N . ARG B 1 52 ? -5.691 -17.984 -6.395 1 98 52 ARG B N 1
ATOM 1012 C CA . ARG B 1 52 ? -6.148 -19.281 -5.914 1 98 52 ARG B CA 1
ATOM 1013 C C . ARG B 1 52 ? -7.062 -19.953 -6.938 1 98 52 ARG B C 1
ATOM 1015 O O . ARG B 1 52 ? -6.922 -21.141 -7.215 1 98 52 ARG B O 1
ATOM 1022 N N . ALA B 1 53 ? -7.934 -19.172 -7.5 1 96.94 53 ALA B N 1
ATOM 1023 C CA . ALA B 1 53 ? -8.844 -19.688 -8.523 1 96.94 53 ALA B CA 1
ATOM 1024 C C . ALA B 1 53 ? -8.07 -20.203 -9.734 1 96.94 53 ALA B C 1
ATOM 1026 O O . ALA B 1 53 ? -8.484 -21.156 -10.383 1 96.94 53 ALA B O 1
ATOM 1027 N N . ASP B 1 54 ? -6.895 -19.656 -9.914 1 96.88 54 ASP B N 1
ATOM 1028 C CA . ASP B 1 54 ? -6.051 -20 -11.047 1 96.88 54 ASP B CA 1
ATOM 1029 C C . ASP B 1 54 ? -5.121 -21.172 -10.703 1 96.88 54 ASP B C 1
ATOM 1031 O O . ASP B 1 54 ? -4.285 -21.562 -11.516 1 96.88 54 ASP B O 1
ATOM 1035 N N . GLY B 1 55 ? -5.238 -21.578 -9.43 1 97 55 GLY B N 1
ATOM 1036 C CA . GLY B 1 55 ? -4.457 -22.734 -9.023 1 97 55 GLY B CA 1
ATOM 1037 C C . GLY B 1 55 ? -3.082 -22.375 -8.5 1 97 55 GLY B C 1
ATOM 1038 O O . GLY B 1 55 ? -2.25 -23.25 -8.258 1 97 55 GLY B O 1
ATOM 1039 N N . VAL B 1 56 ? -2.857 -21.156 -8.383 1 98.12 56 VAL B N 1
ATOM 1040 C CA . VAL B 1 56 ? -1.578 -20.75 -7.805 1 98.12 56 VAL B CA 1
ATOM 1041 C C . VAL B 1 56 ? -1.482 -21.234 -6.359 1 98.12 56 VAL B C 1
ATOM 1043 O O . VAL B 1 56 ? -2.436 -21.094 -5.59 1 98.12 56 VAL B O 1
ATOM 1046 N N . THR B 1 57 ? -0.301 -21.781 -5.996 1 97.81 57 THR B N 1
ATOM 1047 C CA . THR B 1 57 ? -0.156 -22.375 -4.672 1 97.81 57 THR B CA 1
ATOM 1048 C C . THR B 1 57 ? 0.048 -21.297 -3.615 1 97.81 57 THR B C 1
ATOM 1050 O O . THR B 1 57 ? 0.504 -20.203 -3.928 1 97.81 57 THR B O 1
ATOM 1053 N N . TRP B 1 58 ? -0.258 -21.594 -2.426 1 97.94 58 TRP B N 1
ATOM 1054 C CA . TRP B 1 58 ? 0.006 -20.703 -1.305 1 97.94 58 TRP B CA 1
ATOM 1055 C C . TRP B 1 58 ? 1.492 -20.375 -1.211 1 97.94 58 TRP B C 1
ATOM 1057 O O . TRP B 1 58 ? 1.863 -19.25 -0.848 1 97.94 58 TRP B O 1
ATOM 1067 N N . ALA B 1 59 ? 2.318 -21.328 -1.52 1 98.06 59 ALA B N 1
ATOM 1068 C CA . ALA B 1 59 ? 3.762 -21.109 -1.507 1 98.06 59 ALA B CA 1
ATOM 1069 C C . ALA B 1 59 ? 4.152 -20.016 -2.504 1 98.06 59 ALA B C 1
ATOM 1071 O O . ALA B 1 59 ? 4.914 -19.109 -2.172 1 98.06 59 ALA B O 1
ATOM 1072 N N . LYS B 1 60 ? 3.592 -20.109 -3.639 1 98.06 60 LYS B N 1
ATOM 1073 C CA . LYS B 1 60 ? 3.879 -19.125 -4.68 1 98.06 60 LYS B CA 1
ATOM 1074 C C . LYS B 1 60 ? 3.303 -17.75 -4.32 1 98.06 60 LYS B C 1
ATOM 1076 O O . LYS B 1 60 ? 3.914 -16.719 -4.605 1 98.06 60 LYS B O 1
ATOM 1081 N N . ILE B 1 61 ? 2.109 -17.766 -3.742 1 98.5 61 ILE B N 1
ATOM 1082 C CA . ILE B 1 61 ? 1.494 -16.516 -3.309 1 98.5 61 ILE B CA 1
ATOM 1083 C C . ILE B 1 61 ? 2.357 -15.867 -2.232 1 98.5 61 ILE B C 1
ATOM 1085 O O . ILE B 1 61 ? 2.607 -14.656 -2.279 1 98.5 61 ILE B O 1
ATOM 1089 N N . GLY B 1 62 ? 2.842 -16.594 -1.254 1 98.5 62 GLY B N 1
ATOM 1090 C CA . GLY B 1 62 ? 3.762 -16.078 -0.256 1 98.5 62 GLY B CA 1
ATOM 1091 C C . GLY B 1 62 ? 5.012 -15.461 -0.86 1 98.5 62 GLY B C 1
ATOM 1092 O O . GLY B 1 62 ? 5.41 -14.359 -0.486 1 98.5 62 GLY B O 1
ATOM 1093 N N . ASP B 1 63 ? 5.605 -16.172 -1.841 1 97.88 63 ASP B N 1
ATOM 1094 C CA . ASP B 1 63 ? 6.793 -15.688 -2.537 1 97.88 63 ASP B CA 1
ATOM 1095 C C . ASP B 1 63 ? 6.512 -14.352 -3.232 1 97.88 63 ASP B C 1
ATOM 1097 O O . ASP B 1 63 ? 7.297 -13.414 -3.115 1 97.88 63 ASP B O 1
ATOM 1101 N N . ALA B 1 64 ? 5.434 -14.289 -3.879 1 98.12 64 ALA B N 1
ATOM 1102 C CA . ALA B 1 64 ? 5.074 -13.094 -4.629 1 98.12 64 ALA B CA 1
ATOM 1103 C C . ALA B 1 64 ? 4.883 -11.898 -3.697 1 98.12 64 ALA B C 1
ATOM 1105 O O . ALA B 1 64 ? 5.262 -10.773 -4.031 1 98.12 64 ALA B O 1
ATOM 1106 N N . LEU B 1 65 ? 4.352 -12.133 -2.578 1 98.31 65 LEU B N 1
ATOM 1107 C CA . LEU B 1 65 ? 4.047 -11.062 -1.638 1 98.31 65 LEU B CA 1
ATOM 1108 C C . LEU B 1 65 ? 5.219 -10.812 -0.694 1 98.31 65 LEU B C 1
ATOM 1110 O O . LEU B 1 65 ? 5.211 -9.852 0.076 1 98.31 65 LEU B O 1
ATOM 1114 N N . GLY B 1 66 ? 6.195 -11.617 -0.759 1 97.69 66 GLY B N 1
ATOM 1115 C CA . GLY B 1 66 ? 7.371 -11.453 0.082 1 97.69 66 GLY B CA 1
ATOM 1116 C C . GLY B 1 66 ? 7.137 -11.875 1.521 1 97.69 66 GLY B C 1
ATOM 1117 O O . GLY B 1 66 ? 7.691 -11.281 2.445 1 97.69 66 GLY B O 1
ATOM 1118 N N . VAL B 1 67 ? 6.215 -12.781 1.742 1 97.62 67 VAL B N 1
ATOM 1119 C CA . VAL B 1 67 ? 5.949 -13.32 3.072 1 97.62 67 VAL B CA 1
ATOM 1120 C C . VAL B 1 67 ? 5.992 -14.844 3.033 1 97.62 67 VAL B C 1
ATOM 1122 O O . VAL B 1 67 ? 6.043 -15.445 1.956 1 97.62 67 VAL B O 1
ATOM 1125 N N . THR B 1 68 ? 6.047 -15.438 4.145 1 97.56 68 THR B N 1
ATOM 1126 C CA . THR B 1 68 ? 6.082 -16.891 4.188 1 97.56 68 THR B CA 1
ATOM 1127 C C . THR B 1 68 ? 4.727 -17.484 3.811 1 97.56 68 THR B C 1
ATOM 1129 O O . THR B 1 68 ? 3.693 -16.828 3.984 1 97.56 68 THR B O 1
ATOM 1132 N N . HIS B 1 69 ? 4.75 -18.719 3.363 1 95.31 69 HIS B N 1
ATOM 1133 C CA . HIS B 1 69 ? 3.52 -19.422 3.002 1 95.31 69 HIS B CA 1
ATOM 1134 C C . HIS B 1 69 ? 2.564 -19.5 4.188 1 95.31 69 HIS B C 1
ATOM 1136 O O . HIS B 1 69 ? 1.354 -19.328 4.027 1 95.31 69 HIS B O 1
ATOM 1142 N N . GLN B 1 70 ? 3.092 -19.641 5.402 1 97.25 70 GLN B N 1
ATOM 1143 C CA . GLN B 1 70 ? 2.248 -19.734 6.586 1 97.25 70 GLN B CA 1
ATOM 1144 C C . GLN B 1 70 ? 1.543 -18.406 6.867 1 97.25 70 GLN B C 1
ATOM 1146 O O . GLN B 1 70 ? 0.379 -18.391 7.273 1 97.25 70 GLN B O 1
ATOM 1151 N N . ALA B 1 71 ? 2.26 -17.375 6.641 1 97.5 71 ALA B N 1
ATOM 1152 C CA . ALA B 1 71 ? 1.708 -16.047 6.875 1 97.5 71 ALA B CA 1
ATOM 1153 C C . ALA B 1 71 ? 0.551 -15.75 5.922 1 97.5 71 ALA B C 1
ATOM 1155 O O . ALA B 1 71 ? -0.455 -15.156 6.32 1 97.5 71 ALA B O 1
ATOM 1156 N N . VAL B 1 72 ? 0.671 -16.203 4.703 1 97.25 72 VAL B N 1
ATOM 1157 C CA . VAL B 1 72 ? -0.384 -15.914 3.734 1 97.25 72 VAL B CA 1
ATOM 1158 C C . VAL B 1 72 ? -1.614 -16.766 4.047 1 97.25 72 VAL B C 1
ATOM 1160 O O . VAL B 1 72 ? -2.746 -16.281 3.977 1 97.25 72 VAL B O 1
ATOM 1163 N N . ILE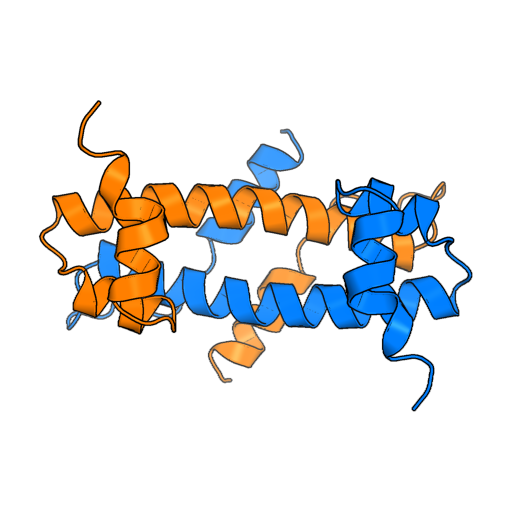 B 1 73 ? -1.386 -18.047 4.367 1 96.81 73 ILE B N 1
ATOM 1164 C CA . ILE B 1 73 ? -2.502 -18.922 4.715 1 96.81 73 ILE B CA 1
ATOM 1165 C C . ILE B 1 73 ? -3.25 -18.359 5.918 1 96.81 73 ILE B C 1
ATOM 1167 O O . ILE B 1 73 ? -4.48 -18.281 5.914 1 96.81 73 ILE B O 1
ATOM 1171 N N . LYS B 1 74 ? -2.529 -17.984 6.84 1 96.81 74 LYS B N 1
ATOM 1172 C CA . LYS B 1 74 ? -3.123 -17.422 8.047 1 96.81 74 LYS B CA 1
ATOM 1173 C C . LYS B 1 74 ? -3.994 -16.219 7.711 1 96.81 74 LYS B C 1
ATOM 1175 O O . LYS B 1 74 ? -5.082 -16.047 8.273 1 96.81 74 LYS B O 1
ATOM 1180 N N . ARG B 1 75 ? -3.572 -15.477 6.777 1 96.38 75 ARG B N 1
ATOM 1181 C CA . ARG B 1 75 ? -4.238 -14.211 6.484 1 96.38 75 ARG B CA 1
ATOM 1182 C C . ARG B 1 75 ? -5.379 -14.406 5.492 1 96.38 75 ARG B C 1
ATOM 1184 O O . ARG B 1 75 ? -6.418 -13.75 5.594 1 96.38 75 ARG B O 1
ATOM 1191 N N . TYR B 1 76 ? -5.199 -15.297 4.645 1 96.5 76 TYR B N 1
ATOM 1192 C CA . TYR B 1 76 ? -6.129 -15.297 3.521 1 96.5 76 TYR B CA 1
ATOM 1193 C C . TYR B 1 76 ? -6.809 -16.656 3.377 1 96.5 76 TYR B C 1
ATOM 1195 O O . TYR B 1 76 ? -7.746 -16.812 2.588 1 96.5 76 TYR B O 1
ATOM 1203 N N . GLY B 1 77 ? -6.262 -17.656 3.965 1 93.06 77 GLY B N 1
ATOM 1204 C CA . GLY B 1 77 ? -6.723 -19.016 3.758 1 93.06 77 GLY B CA 1
ATOM 1205 C C . GLY B 1 77 ? -8.086 -19.297 4.367 1 93.06 77 GLY B C 1
ATOM 1206 O O . GLY B 1 77 ? -8.742 -20.281 4.027 1 93.06 77 GLY B O 1
ATOM 1207 N N . ARG B 1 78 ? -8.5 -18.672 5.422 1 81.81 78 ARG B N 1
ATOM 1208 C CA . ARG B 1 78 ? -9.719 -18.969 6.16 1 81.81 78 ARG B CA 1
ATOM 1209 C C . ARG B 1 78 ? -10.953 -18.5 5.402 1 81.81 78 ARG B C 1
ATOM 1211 O O . ARG B 1 78 ? -12.07 -18.953 5.664 1 81.81 78 ARG B O 1
ATOM 1218 N N . GLY B 1 79 ? -10.977 -17.547 4.5 1 62.44 79 GLY B N 1
ATOM 1219 C CA . GLY B 1 79 ? -12.148 -17 3.838 1 62.44 79 GLY B CA 1
ATOM 1220 C C . GLY B 1 79 ? -12.742 -17.938 2.805 1 62.44 79 GLY B C 1
ATOM 1221 O O . GLY B 1 79 ? -13.805 -17.672 2.248 1 62.44 79 GLY B O 1
ATOM 1222 N N . GLY B 1 80 ? -12.047 -18.906 2.277 1 51.5 80 GLY B N 1
ATOM 1223 C CA . GLY B 1 80 ? -12.695 -19.828 1.347 1 51.5 80 GLY B CA 1
ATOM 1224 C C . GLY B 1 80 ? -13.859 -20.578 1.959 1 51.5 80 GLY B C 1
ATOM 1225 O O . GLY B 1 80 ? -14.586 -21.281 1.258 1 51.5 80 GLY B O 1
ATOM 1226 N N . GLY B 1 81 ? -14.031 -20.625 3.283 1 44.22 81 GLY B N 1
ATOM 1227 C CA . GLY B 1 81 ? -15.133 -21.406 3.822 1 44.22 81 GLY B CA 1
ATOM 1228 C C . GLY B 1 81 ? -16.422 -20.609 3.947 1 44.22 81 GLY B C 1
ATOM 1229 O O . GLY B 1 81 ? -17.375 -21.062 4.59 1 44.22 81 GLY B O 1
ATOM 1230 N N . ARG B 1 82 ? -16.484 -19.406 3.441 1 39.81 82 ARG B N 1
ATOM 1231 C CA . ARG B 1 82 ? -17.906 -19.078 3.621 1 39.81 82 ARG B CA 1
ATOM 1232 C C . ARG B 1 82 ? -18.75 -19.75 2.547 1 39.81 82 ARG B C 1
ATOM 1234 O O . ARG B 1 82 ? -18.281 -19.984 1.431 1 39.81 82 ARG B O 1
#

Organism: NCBI:txid131109

Solvent-accessible surface area (backbone atoms only — not comparable to full-atom values): 9052 Å² total; per-residue (Å²): 136,49,73,66,57,55,38,44,54,54,62,71,61,58,71,77,43,55,84,44,86,91,45,54,62,43,50,20,45,35,34,35,50,23,52,40,51,54,42,47,55,52,51,48,54,52,36,51,53,49,17,46,76,71,64,50,48,58,59,55,50,8,58,32,50,72,46,53,38,66,59,42,41,70,71,57,55,70,68,75,72,111,137,50,72,65,57,54,37,44,54,54,60,70,62,58,72,77,42,56,85,44,85,91,46,56,62,43,51,20,47,36,33,34,49,24,51,41,51,55,43,47,55,53,50,48,53,52,35,51,52,48,16,47,75,72,64,51,48,59,59,56,53,8,59,32,49,73,46,52,39,67,58,44,42,70,72,58,56,70,68,76,73,110

Foldseek 3Di:
DDPVVVVVCVLQVQQDQQPPPVDDNVRSSVVRNVVVVVVVVVVLLVVVVVCVVVVNQLQVSCVVVVHHSVVSCVVRVPVVPD/DDPVVVVVCVLQVQQDQQPPPVDDNVRSSVVRNVVVVVVVVVVLLVVVVVCVVVVNQLQVSCVVVVHHSVVSCVVRVPVVPD

Sequence (164 aa):
MSANSAAFDHVNGFRWRQGDPSLAESEARLYDLGVLRSVLEESVEIAVADARADGVTWAKIGDALGVTHQAVIKRYGRGGGRMSANSAAFDHVNGFRWRQGDPSLAESEARLYDLGVLRSVLEESVEIAVADARADGVTWAKIGDALGVTHQAVIKRYGRGGGR

Nearest PDB structures (foldseek):
  1eto-assembly1_B  TM=3.740E-01  e=1.813E+00  Escherichia coli
  1etq-assembly2_D  TM=4.123E-01  e=2.806E+00  Escherichia coli
  1etx-assembly1_B  TM=3.771E-01  e=5.236E+00  Escherichia coli
  1eto-assembly1_B  TM=3.741E-01  e=1.813E+00  Escherichia coli
  1etq-assembly2_D  TM=4.126E-01  e=2.806E+00  Escherichia coli

Radius of gyration: 16.92 Å; Cα contacts (8 Å, |Δi|>4): 197; chains: 2; bounding box: 36×48×40 Å